Protein AF-A0A0N0V197-F1 (afdb_monomer_lite)

pLDDT: mean 77.73, std 18.03, range [36.5, 98.38]

Structure (mmCIF, N/CA/C/O backbone):
data_AF-A0A0N0V197-F1
#
_entry.id   AF-A0A0N0V197-F1
#
loop_
_atom_site.group_PDB
_atom_site.id
_atom_site.type_symbol
_atom_site.label_atom_id
_atom_site.label_alt_id
_atom_site.label_comp_id
_atom_site.label_asym_id
_atom_site.label_entity_id
_atom_site.label_seq_id
_atom_site.pdbx_PDB_ins_code
_atom_site.Cartn_x
_atom_site.Cartn_y
_atom_site.Cartn_z
_atom_site.occupancy
_atom_site.B_iso_or_equiv
_atom_site.auth_seq_id
_atom_site.auth_comp_id
_atom_site.auth_asym_id
_atom_site.auth_atom_id
_atom_site.pdbx_PDB_model_num
ATOM 1 N N . VAL A 1 1 ? -87.741 8.212 54.953 1.00 40.06 1 VAL A N 1
ATOM 2 C CA . VAL A 1 1 ? -86.872 8.859 55.965 1.00 40.06 1 VAL A CA 1
ATOM 3 C C . VAL A 1 1 ? -86.621 7.844 57.070 1.00 40.06 1 VAL A C 1
ATOM 5 O O . VAL A 1 1 ? -87.557 7.513 57.782 1.00 40.06 1 VAL A O 1
ATOM 8 N N . TYR A 1 2 ? -85.422 7.262 57.141 1.00 37.25 2 TYR A N 1
ATOM 9 C CA . TYR A 1 2 ? -85.042 6.362 58.237 1.00 37.25 2 TYR A CA 1
ATOM 10 C C . TYR A 1 2 ? -84.503 7.212 59.390 1.00 37.25 2 TYR A C 1
ATOM 12 O O . TYR A 1 2 ? -83.518 7.923 59.216 1.00 37.25 2 TYR A O 1
ATOM 20 N N . VAL A 1 3 ? -85.150 7.152 60.553 1.00 50.84 3 VAL A N 1
ATOM 21 C CA . VAL A 1 3 ? -84.631 7.752 61.788 1.00 50.84 3 VAL A CA 1
ATOM 22 C C . VAL A 1 3 ? -83.818 6.669 62.496 1.00 50.84 3 VAL A C 1
ATOM 24 O O . VAL A 1 3 ? -84.378 5.680 62.970 1.00 50.84 3 VAL A O 1
ATOM 27 N N . GLY A 1 4 ? -82.490 6.803 62.492 1.00 47.03 4 GLY A N 1
ATOM 28 C CA . GLY A 1 4 ? -81.593 5.878 63.184 1.00 47.03 4 GLY A CA 1
ATOM 29 C C . GLY A 1 4 ? -81.844 5.909 64.692 1.00 47.03 4 GLY A C 1
ATOM 30 O O . GLY A 1 4 ? -81.913 6.981 65.290 1.00 47.03 4 GLY A O 1
ATOM 31 N N . LYS A 1 5 ? -82.005 4.739 65.316 1.00 51.72 5 LYS A N 1
ATOM 32 C CA . LYS A 1 5 ? -82.110 4.637 66.778 1.00 51.72 5 LYS A CA 1
ATOM 33 C C . LYS A 1 5 ? -80.735 4.931 67.397 1.00 51.72 5 LYS A C 1
ATOM 35 O O . LYS A 1 5 ? -79.752 4.369 66.912 1.00 51.72 5 LYS A O 1
ATOM 40 N N . PRO A 1 6 ? -80.635 5.755 68.454 1.00 59.34 6 PRO A N 1
ATOM 41 C CA . PRO A 1 6 ? -79.363 5.977 69.124 1.00 59.34 6 PRO A CA 1
ATOM 42 C C . PRO A 1 6 ? -78.883 4.680 69.784 1.00 59.34 6 PRO A C 1
ATOM 44 O O . PRO A 1 6 ? -79.633 4.009 70.497 1.00 59.34 6 PRO A O 1
ATOM 47 N N . PHE A 1 7 ? -77.622 4.332 69.538 1.00 42.69 7 PHE A N 1
ATOM 48 C CA . PHE A 1 7 ? -76.933 3.251 70.233 1.00 42.69 7 PHE A CA 1
ATOM 49 C C . PHE A 1 7 ? -76.632 3.720 71.662 1.00 42.69 7 PHE A C 1
ATOM 51 O O . PHE A 1 7 ? -75.732 4.526 71.883 1.00 42.69 7 PHE A O 1
ATOM 58 N N . MET A 1 8 ? -77.405 3.249 72.642 1.00 53.53 8 MET A N 1
ATOM 59 C CA . MET A 1 8 ? -77.076 3.444 74.054 1.00 53.53 8 MET A CA 1
ATOM 60 C C . MET A 1 8 ? -76.109 2.350 74.502 1.00 53.53 8 MET A C 1
ATOM 62 O O . MET A 1 8 ? -76.500 1.198 74.688 1.00 53.53 8 MET A O 1
ATOM 66 N N . PHE A 1 9 ? -74.846 2.722 74.692 1.00 58.53 9 PHE A N 1
ATOM 67 C CA . PHE A 1 9 ? -73.855 1.872 75.340 1.00 58.53 9 PHE A CA 1
ATOM 68 C C . PHE A 1 9 ? -73.967 2.042 76.861 1.00 58.53 9 PHE A C 1
ATOM 70 O O . PHE A 1 9 ? -73.724 3.125 77.390 1.00 58.53 9 PHE A O 1
ATOM 77 N N . ARG A 1 10 ? -74.355 0.979 77.572 1.00 54.38 10 ARG A N 1
ATOM 78 C CA . ARG A 1 10 ? -74.246 0.898 79.036 1.00 54.38 10 ARG A CA 1
ATOM 79 C C . ARG A 1 10 ? -73.055 -0.007 79.355 1.00 54.38 10 ARG A C 1
ATOM 81 O O . ARG A 1 10 ? -73.182 -1.212 79.139 1.00 54.38 10 ARG A O 1
ATOM 88 N N . PRO A 1 11 ? -71.915 0.533 79.822 1.00 56.34 11 PRO A N 1
ATOM 89 C CA . PRO A 1 11 ? -70.778 -0.301 80.187 1.00 56.34 11 PRO A CA 1
ATOM 90 C C . PRO A 1 11 ? -71.199 -1.271 81.297 1.00 56.34 11 PRO A C 1
ATOM 92 O O . PRO A 1 11 ? -71.858 -0.880 82.263 1.00 56.34 11 PRO A O 1
ATOM 95 N N . MET A 1 12 ? -70.874 -2.555 81.134 1.00 50.88 12 MET A N 1
ATOM 96 C CA . MET A 1 12 ? -71.141 -3.557 82.164 1.00 50.88 12 MET A CA 1
ATOM 97 C C . MET A 1 12 ? -70.215 -3.278 83.349 1.00 50.88 12 MET A C 1
ATOM 99 O O . MET A 1 12 ? -69.004 -3.183 83.155 1.00 50.88 12 MET A O 1
ATOM 103 N N . ALA A 1 13 ? -70.774 -3.183 84.558 1.00 56.94 13 ALA A N 1
ATOM 104 C CA . ALA A 1 13 ? -70.060 -2.806 85.785 1.00 56.94 13 ALA A CA 1
ATOM 105 C C . ALA A 1 13 ? -68.866 -3.717 86.147 1.00 56.94 13 ALA A C 1
ATOM 107 O O . ALA A 1 13 ? -68.041 -3.334 86.966 1.00 56.94 13 ALA A O 1
ATOM 108 N N . ASN A 1 14 ? -68.754 -4.890 85.512 1.00 58.47 14 ASN A N 1
ATOM 109 C CA . ASN A 1 14 ? -67.688 -5.867 85.748 1.00 58.47 14 ASN A CA 1
ATOM 110 C C . ASN A 1 14 ? -66.649 -5.919 84.615 1.00 58.47 14 ASN A C 1
ATOM 112 O O . ASN A 1 14 ? -65.794 -6.802 84.608 1.00 58.47 14 ASN A O 1
ATOM 116 N N . SER A 1 15 ? -66.724 -5.007 83.643 1.00 55.19 15 SER A N 1
ATOM 117 C CA . SER A 1 15 ? -65.658 -4.854 82.650 1.00 55.19 15 SER A CA 1
ATOM 118 C C . SER A 1 15 ? -64.549 -4.082 83.349 1.00 55.19 15 SER A C 1
ATOM 120 O O . SER A 1 15 ? -64.723 -2.896 83.624 1.00 55.19 15 SER A O 1
ATOM 122 N N . GLY A 1 16 ? -63.476 -4.778 83.731 1.00 57.06 16 GLY A N 1
ATOM 123 C CA . GLY A 1 16 ? -62.335 -4.179 84.419 1.00 57.06 16 GLY A CA 1
ATOM 124 C C . GLY A 1 16 ? -61.899 -2.881 83.742 1.00 57.06 16 GLY A C 1
ATOM 125 O O . GLY A 1 16 ? -61.941 -2.757 82.517 1.00 57.06 16 GLY A O 1
ATOM 126 N N . THR A 1 17 ? -61.528 -1.896 84.553 1.00 58.88 17 THR A N 1
ATOM 127 C CA . THR A 1 17 ? -60.912 -0.666 84.066 1.00 58.88 17 THR A CA 1
ATOM 128 C C . THR A 1 17 ? -59.669 -1.047 83.269 1.00 58.88 17 THR A C 1
ATOM 130 O O . THR A 1 17 ? -58.772 -1.693 83.802 1.00 58.88 17 THR A O 1
ATOM 133 N N . VAL A 1 18 ? -59.637 -0.703 81.983 1.00 59.19 18 VAL A N 1
ATOM 134 C CA . VAL A 1 18 ? -58.407 -0.794 81.196 1.00 59.19 18 VAL A CA 1
ATOM 135 C C . VAL A 1 18 ? -57.534 0.365 81.657 1.00 59.19 18 VAL A C 1
ATOM 137 O O . VAL A 1 18 ? -57.959 1.519 81.554 1.00 59.19 18 VAL A O 1
ATOM 140 N N . ASP A 1 19 ? -56.367 0.058 82.223 1.00 61.06 19 ASP A N 1
ATOM 141 C CA . ASP A 1 19 ? -55.384 1.075 82.591 1.00 61.06 19 ASP A CA 1
ATOM 142 C C . ASP A 1 19 ? -55.056 1.949 81.372 1.00 61.06 19 ASP A C 1
ATOM 144 O O . ASP A 1 19 ? -55.042 1.476 80.231 1.00 61.06 19 ASP A O 1
ATOM 148 N N . SER A 1 20 ? -54.846 3.249 81.618 1.00 51.75 20 SER A N 1
ATOM 149 C CA . SER A 1 20 ? -54.481 4.224 80.583 1.00 51.75 20 SER A CA 1
ATOM 150 C C . SER A 1 20 ? -53.345 3.655 79.731 1.00 51.75 20 SER A C 1
ATOM 152 O O . SER A 1 20 ? -52.393 3.146 80.322 1.00 51.75 20 SER A O 1
ATOM 154 N N . PRO A 1 21 ? -53.391 3.745 78.385 1.00 54.06 21 PRO A N 1
ATOM 155 C CA . PRO A 1 21 ? -52.302 3.228 77.576 1.00 54.06 21 PRO A CA 1
ATOM 156 C C . PRO A 1 21 ? -51.019 3.939 78.008 1.00 54.06 21 PRO A C 1
ATOM 158 O O . PRO A 1 21 ? -50.910 5.160 77.864 1.00 54.06 21 PRO A O 1
ATOM 161 N N . GLU A 1 22 ? -50.077 3.194 78.586 1.00 55.91 22 GLU A N 1
ATOM 162 C CA . GLU A 1 22 ? -48.714 3.678 78.744 1.00 55.91 22 GLU A CA 1
ATOM 163 C C . GLU A 1 22 ? -48.234 4.070 77.349 1.00 55.91 22 GLU A C 1
ATOM 165 O O . GLU A 1 22 ? -48.349 3.299 76.392 1.00 55.91 22 GLU A O 1
ATOM 170 N N . LEU A 1 23 ? -47.767 5.312 77.225 1.00 51.00 23 LEU A N 1
ATOM 171 C CA . LEU A 1 23 ? -47.082 5.797 76.038 1.00 51.00 23 LEU A CA 1
ATOM 172 C C . LEU A 1 23 ? -45.978 4.791 75.712 1.00 51.00 23 LEU A C 1
ATOM 174 O O . LEU A 1 23 ? -44.965 4.736 76.405 1.00 51.00 23 LEU A O 1
ATOM 178 N N . LEU A 1 24 ? -46.206 3.987 74.673 1.00 47.31 24 LEU A N 1
ATOM 179 C CA . LEU A 1 24 ? -45.211 3.101 74.093 1.00 47.31 24 LEU A CA 1
ATOM 180 C C . LEU A 1 24 ? -44.057 3.985 73.618 1.00 47.31 24 LEU A C 1
ATOM 182 O O . LEU A 1 24 ? -44.090 4.535 72.517 1.00 47.31 24 LEU A O 1
ATOM 186 N N . THR A 1 25 ? -43.045 4.175 74.460 1.00 48.94 25 THR A N 1
ATOM 187 C CA . THR A 1 25 ? -41.784 4.745 74.012 1.00 48.94 25 THR A CA 1
ATOM 188 C C . THR A 1 25 ? -41.143 3.681 73.132 1.00 48.94 25 THR A C 1
ATOM 190 O O . THR A 1 25 ? -40.759 2.610 73.596 1.00 48.94 25 THR A O 1
ATOM 193 N N . MET A 1 26 ? -41.097 3.933 71.821 1.00 55.22 26 MET A N 1
ATOM 194 C CA . MET A 1 26 ? -40.320 3.098 70.909 1.00 55.22 26 MET A CA 1
ATOM 195 C C . MET A 1 26 ? -38.855 3.192 71.331 1.00 55.22 26 MET A C 1
ATOM 197 O O . MET A 1 26 ? -38.176 4.181 71.059 1.00 55.22 26 MET A O 1
ATOM 201 N N . SER A 1 27 ? -38.388 2.186 72.065 1.00 58.16 27 SER A N 1
ATOM 202 C CA . SER A 1 27 ? -37.019 2.124 72.544 1.00 58.16 27 SER A CA 1
ATOM 203 C C . SER A 1 27 ? -36.075 1.650 71.434 1.00 58.16 27 SER A C 1
ATOM 205 O O . SER A 1 27 ? -36.346 0.680 70.728 1.00 58.16 27 SER A O 1
ATOM 207 N N . SER A 1 28 ? -34.936 2.340 71.342 1.00 58.09 28 SER A N 1
ATOM 208 C CA . SER A 1 28 ? -33.595 1.833 70.993 1.00 58.09 28 SER A CA 1
ATOM 209 C C . SER A 1 28 ? -33.294 1.223 69.619 1.00 58.09 28 SER A C 1
ATOM 211 O O . SER A 1 28 ? -32.124 0.990 69.356 1.00 58.09 28 SER A O 1
ATOM 213 N N . ASN A 1 29 ? -34.255 1.017 68.719 1.00 56.88 29 ASN A N 1
ATOM 214 C CA . ASN A 1 29 ? -33.972 0.330 67.441 1.00 56.88 29 ASN A CA 1
ATOM 215 C C . ASN A 1 29 ? -33.841 1.267 66.223 1.00 56.88 29 ASN A C 1
ATOM 217 O O . ASN A 1 29 ? -33.702 0.798 65.095 1.00 56.88 29 ASN A O 1
ATOM 221 N N . CYS A 1 30 ? -33.919 2.586 66.423 1.00 65.81 30 CYS A N 1
ATOM 222 C CA . CYS A 1 30 ? -33.910 3.558 65.323 1.00 65.81 30 CYS A CA 1
ATOM 223 C C . CYS A 1 30 ? -32.490 3.930 64.858 1.00 65.81 30 CYS A C 1
ATOM 225 O O . CYS A 1 30 ? -32.277 4.074 63.659 1.00 65.81 30 CYS A O 1
ATOM 227 N N . SER A 1 31 ? -3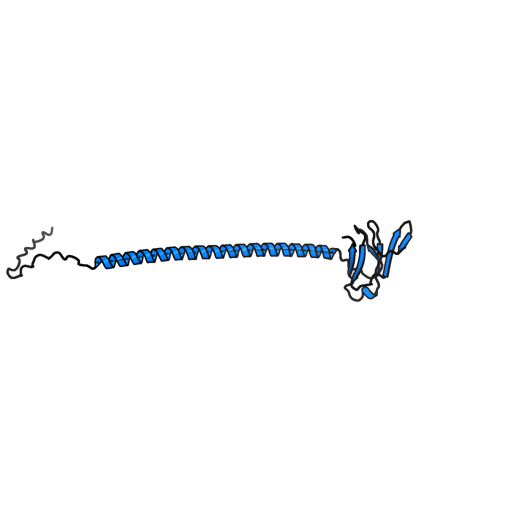1.501 3.996 65.762 1.00 76.00 31 SER A N 1
ATOM 228 C CA . SER A 1 31 ? -30.123 4.381 65.403 1.00 76.00 31 SER A CA 1
ATOM 229 C C . SER A 1 31 ? -29.455 3.370 64.475 1.00 76.00 31 SER A C 1
ATOM 231 O O . SER A 1 31 ? -28.827 3.752 63.495 1.00 76.00 31 SER A O 1
ATOM 233 N N . ASP A 1 32 ? -29.651 2.074 64.725 1.00 82.06 32 ASP A N 1
ATOM 234 C CA . ASP A 1 32 ? -29.093 1.016 63.878 1.00 82.06 32 ASP A CA 1
ATOM 235 C C . ASP A 1 32 ? -29.721 1.034 62.477 1.00 82.06 32 ASP A C 1
ATOM 237 O O . ASP A 1 32 ? -29.068 0.716 61.482 1.00 82.06 32 ASP A O 1
ATOM 241 N N . CYS A 1 33 ? -30.997 1.420 62.385 1.00 80.81 33 CYS A N 1
ATOM 242 C CA . CYS A 1 33 ? -31.695 1.590 61.115 1.00 80.81 33 CYS A CA 1
ATOM 243 C C . CYS A 1 33 ? -31.141 2.793 60.339 1.00 80.81 33 CYS A C 1
ATOM 245 O O . CYS A 1 33 ? -30.831 2.661 59.157 1.00 80.81 33 CYS A O 1
ATOM 247 N N . GLU A 1 34 ? -30.954 3.932 61.009 1.00 85.81 34 GLU A N 1
ATOM 248 C CA . GLU A 1 34 ? -30.356 5.144 60.434 1.00 85.81 34 GLU A CA 1
ATOM 249 C C . GLU A 1 34 ? -28.922 4.896 59.945 1.00 85.81 34 GLU A C 1
ATOM 251 O O . GLU A 1 34 ? -28.585 5.240 58.811 1.00 85.81 34 GLU A O 1
ATOM 256 N N . ASP A 1 35 ? -28.101 4.212 60.745 1.00 88.50 35 ASP A N 1
ATOM 257 C CA . ASP A 1 35 ? -26.732 3.848 60.375 1.00 88.50 35 ASP A CA 1
ATOM 258 C C . ASP A 1 35 ? -26.691 2.903 59.170 1.00 88.50 35 ASP A C 1
ATOM 260 O O . ASP A 1 35 ? -25.827 3.025 58.295 1.00 88.50 35 ASP A O 1
ATOM 264 N N . ASN A 1 36 ? -27.608 1.937 59.109 1.00 90.25 36 ASN A N 1
ATOM 265 C CA . ASN A 1 36 ? -27.694 1.019 57.978 1.00 90.25 36 ASN A CA 1
ATOM 266 C C . ASN A 1 36 ? -28.203 1.718 56.715 1.00 90.25 36 ASN A C 1
ATOM 268 O O . ASN A 1 36 ? -27.659 1.468 55.640 1.00 90.25 36 ASN A O 1
ATOM 272 N N . LEU A 1 37 ? -29.164 2.635 56.836 1.00 92.81 37 LEU A N 1
ATOM 273 C CA . LEU A 1 37 ? -29.630 3.452 55.719 1.00 92.81 37 LEU A CA 1
ATOM 274 C C . LEU A 1 37 ? -28.493 4.324 55.168 1.00 92.81 37 LEU A C 1
ATOM 276 O O . LEU A 1 37 ? -28.242 4.312 53.967 1.00 92.81 37 LEU A O 1
ATOM 280 N N . ALA A 1 38 ? -27.715 4.968 56.041 1.00 94.44 38 ALA A N 1
ATOM 281 C CA . ALA A 1 38 ? -26.556 5.764 55.637 1.00 94.44 38 ALA A CA 1
ATOM 282 C C . ALA A 1 38 ? -25.460 4.926 54.948 1.00 94.44 38 ALA A C 1
ATOM 284 O O . ALA A 1 38 ? -24.775 5.405 54.040 1.00 94.44 38 ALA A O 1
ATOM 285 N N . LYS A 1 39 ? -25.264 3.665 55.359 1.00 94.81 39 LYS A N 1
ATOM 286 C CA . LYS A 1 39 ? -24.362 2.730 54.658 1.00 94.81 39 LYS A CA 1
ATOM 287 C C . LYS A 1 39 ? -24.910 2.342 53.286 1.00 94.81 39 LYS A C 1
ATOM 289 O O . LYS A 1 39 ? -24.123 2.233 52.342 1.00 94.81 39 LYS A O 1
ATOM 294 N N . CYS A 1 40 ? -26.221 2.133 53.171 1.00 94.94 40 CYS A N 1
ATOM 295 C CA . CYS A 1 40 ? -26.878 1.869 51.894 1.00 94.94 40 CYS A CA 1
ATOM 296 C C . CYS A 1 40 ? -26.725 3.051 50.932 1.00 94.94 40 CYS A C 1
ATOM 298 O O . CYS A 1 40 ? -26.308 2.821 49.801 1.00 94.94 40 CYS A O 1
ATOM 300 N N . ASP A 1 41 ? -26.943 4.285 51.389 1.00 97.50 41 ASP A N 1
ATOM 301 C CA . ASP A 1 41 ? -26.758 5.493 50.572 1.00 97.50 41 ASP A CA 1
ATOM 302 C C . ASP A 1 41 ? -25.323 5.599 50.044 1.00 97.50 41 ASP A C 1
ATOM 304 O O . ASP A 1 41 ? -25.102 5.697 48.840 1.00 97.50 41 ASP A O 1
ATOM 308 N N . LYS A 1 42 ? -24.319 5.440 50.917 1.00 97.19 42 LYS A N 1
ATOM 309 C CA . LYS A 1 42 ? -22.904 5.441 50.496 1.00 97.19 42 LYS A CA 1
ATOM 310 C C . LYS A 1 42 ? -22.576 4.327 49.501 1.00 97.19 42 LYS A C 1
ATOM 312 O O . LYS A 1 42 ? -21.761 4.515 48.598 1.00 97.19 42 LYS A O 1
ATOM 317 N N . SER A 1 43 ? -23.173 3.149 49.681 1.00 97.81 43 SER A N 1
ATOM 318 C CA . SER A 1 43 ? -22.974 2.014 48.771 1.00 97.81 43 SER A CA 1
ATOM 319 C C . SER A 1 43 ? -23.606 2.280 47.405 1.00 97.81 43 SER A C 1
ATOM 321 O O . SER A 1 43 ? -23.038 1.902 46.379 1.00 97.81 43 SER A O 1
ATOM 323 N N . LEU A 1 44 ? -24.756 2.956 47.389 1.00 97.25 44 LEU A N 1
ATOM 324 C CA . LEU A 1 44 ? -25.440 3.375 46.174 1.00 97.25 44 LEU A CA 1
ATOM 325 C C . LEU A 1 44 ? -24.629 4.439 45.421 1.00 97.25 44 LEU A C 1
ATOM 327 O O . LEU A 1 44 ? -24.396 4.278 44.225 1.00 97.25 44 LEU A O 1
ATOM 331 N N . ASP A 1 45 ? -24.104 5.448 46.121 1.00 97.62 45 ASP A N 1
ATOM 332 C CA . ASP A 1 45 ? -23.209 6.458 45.538 1.00 97.62 45 ASP A CA 1
ATOM 333 C C . ASP A 1 45 ? -21.961 5.819 44.917 1.00 97.62 45 ASP A C 1
ATOM 335 O O . ASP A 1 45 ? -21.549 6.156 43.805 1.00 97.62 45 ASP A O 1
ATOM 339 N N . SER A 1 46 ? -21.360 4.844 45.606 1.00 97.81 46 SER A N 1
ATOM 340 C CA . SER A 1 46 ? -20.217 4.108 45.063 1.00 97.81 46 SER A CA 1
ATOM 341 C C . SER A 1 46 ? -20.579 3.320 43.801 1.00 97.81 46 SER A C 1
ATOM 343 O O . SER A 1 46 ? -19.742 3.211 42.905 1.00 97.81 46 SER A O 1
ATOM 345 N N . CYS A 1 47 ? -21.798 2.780 43.706 1.00 95.12 47 CYS A N 1
ATOM 346 C CA . CYS A 1 47 ? -22.258 2.103 42.494 1.00 95.12 47 CYS A CA 1
ATOM 347 C C . CYS A 1 47 ? -22.421 3.075 41.324 1.00 95.12 47 CYS A C 1
ATOM 349 O O . CYS A 1 47 ? -21.980 2.745 40.225 1.00 95.12 47 CYS A O 1
ATOM 351 N N . TYR A 1 48 ? -22.989 4.264 41.548 1.00 97.50 48 TYR A N 1
ATOM 352 C CA . TYR A 1 48 ? -23.109 5.279 40.496 1.00 97.50 48 TYR A CA 1
ATOM 353 C C . TYR A 1 48 ? -21.741 5.725 39.974 1.00 97.50 48 TYR A C 1
ATOM 355 O O . TYR A 1 48 ? -21.518 5.719 38.768 1.00 97.50 48 TYR A O 1
ATOM 363 N N . ASN A 1 49 ? -20.780 5.980 40.864 1.00 97.25 49 ASN A N 1
ATOM 364 C CA . ASN A 1 49 ? -19.424 6.348 40.448 1.00 97.25 49 ASN A CA 1
ATOM 365 C C . ASN A 1 49 ? -18.732 5.240 39.631 1.00 97.25 49 ASN A C 1
ATOM 367 O O . ASN A 1 49 ? -18.060 5.520 38.640 1.00 97.25 49 ASN A O 1
ATOM 371 N N . ASN A 1 50 ? -18.898 3.974 40.027 1.00 98.12 50 ASN A N 1
ATOM 372 C CA . ASN A 1 50 ? -18.343 2.844 39.277 1.00 98.12 50 ASN A CA 1
ATOM 373 C C . ASN A 1 50 ? -19.006 2.690 37.900 1.00 98.12 50 ASN A C 1
ATOM 375 O O . ASN A 1 50 ? -18.332 2.340 36.929 1.00 98.12 50 ASN A O 1
ATOM 379 N N . TRP A 1 51 ? -20.315 2.941 37.815 1.00 96.62 51 TRP A N 1
ATOM 380 C CA . TRP A 1 51 ? -21.049 2.941 36.554 1.00 96.62 51 TRP A CA 1
ATOM 381 C C . TRP A 1 51 ? -20.518 4.011 35.596 1.00 96.62 51 TRP A C 1
ATOM 383 O O . TRP A 1 51 ? -20.213 3.690 34.447 1.00 96.62 51 TRP A O 1
ATOM 393 N N . ASP A 1 52 ? -20.325 5.239 36.080 1.00 98.12 52 ASP A N 1
ATOM 394 C CA . ASP A 1 52 ? -19.798 6.345 35.275 1.00 98.12 52 ASP A CA 1
ATOM 395 C C . ASP A 1 52 ? -18.394 6.031 34.738 1.00 98.12 52 ASP A C 1
ATOM 397 O O . ASP A 1 52 ? -18.147 6.160 33.540 1.00 98.12 52 ASP A O 1
ATOM 401 N N . GLN A 1 53 ? -17.506 5.486 35.579 1.00 97.81 53 GLN A N 1
ATOM 402 C CA . GLN A 1 53 ? -16.175 5.043 35.141 1.00 97.81 53 GLN A CA 1
ATOM 403 C C . GLN A 1 53 ? -16.236 3.948 34.068 1.00 97.81 53 GLN A C 1
ATOM 405 O O . GLN A 1 53 ? -15.456 3.963 33.114 1.00 97.81 53 GLN A O 1
ATOM 410 N N . CYS A 1 54 ? -17.152 2.982 34.200 1.00 95.50 54 CYS A N 1
ATOM 411 C CA . CYS A 1 54 ? -17.333 1.946 33.182 1.00 95.50 54 CYS A CA 1
ATOM 412 C C . CYS A 1 54 ? -17.821 2.539 31.856 1.00 95.50 54 CYS A C 1
ATOM 414 O O . CYS A 1 54 ? -17.349 2.131 30.793 1.00 95.50 54 CYS A O 1
ATOM 416 N N . ASN A 1 55 ? -18.737 3.506 31.914 1.00 98.31 55 ASN A N 1
ATOM 417 C CA . ASN A 1 55 ? -19.260 4.186 30.737 1.00 98.31 55 ASN A CA 1
ATOM 418 C C . ASN A 1 55 ? -18.172 5.011 30.027 1.00 98.31 55 ASN A C 1
ATOM 420 O O . ASN A 1 55 ? -18.049 4.942 28.804 1.00 98.31 55 ASN A O 1
ATOM 424 N N . ASP A 1 56 ? -17.331 5.718 30.781 1.00 98.25 56 ASP A N 1
ATOM 425 C CA . ASP A 1 56 ? -16.199 6.471 30.232 1.00 98.25 56 ASP A CA 1
ATOM 426 C C . ASP A 1 56 ? -15.168 5.556 29.563 1.00 98.25 56 ASP A C 1
ATOM 428 O O . ASP A 1 56 ? -14.728 5.829 28.444 1.00 98.25 56 ASP A O 1
ATOM 432 N N . ASN A 1 57 ? -14.842 4.422 30.190 1.00 98.38 57 ASN A N 1
ATOM 433 C CA . ASN A 1 57 ? -13.945 3.425 29.601 1.00 98.38 57 ASN A CA 1
ATOM 434 C C . ASN A 1 57 ? -14.509 2.837 28.299 1.00 98.38 57 ASN A C 1
ATOM 436 O O . ASN A 1 57 ? -13.771 2.654 27.329 1.00 98.38 57 ASN A O 1
ATOM 440 N N . LEU A 1 58 ? -15.817 2.560 28.256 1.00 98.19 58 LEU A N 1
ATOM 441 C CA . LEU A 1 58 ? -16.483 2.072 27.049 1.00 98.19 58 LEU A CA 1
ATOM 442 C C . LEU A 1 58 ? -16.414 3.107 25.916 1.00 98.19 58 LEU A C 1
ATOM 444 O O . LEU A 1 58 ? -16.095 2.754 24.780 1.00 98.19 58 LEU A O 1
ATOM 448 N N . ASN A 1 59 ? -16.649 4.383 26.232 1.00 98.19 59 ASN A N 1
ATOM 449 C CA . ASN A 1 59 ? -16.528 5.478 25.270 1.00 98.19 59 ASN A CA 1
ATOM 450 C C . ASN A 1 59 ? -15.089 5.633 24.756 1.00 98.19 59 ASN A C 1
ATOM 452 O O . ASN A 1 59 ? -14.889 5.824 23.555 1.00 98.19 59 ASN A O 1
ATOM 456 N N . GLY A 1 60 ? -14.090 5.502 25.635 1.00 98.19 60 GLY A N 1
ATOM 457 C CA . GLY A 1 60 ? -12.675 5.511 25.257 1.00 98.19 60 GLY A CA 1
ATOM 458 C C . GLY A 1 60 ? -12.328 4.386 24.279 1.00 98.19 60 GLY A C 1
ATOM 459 O O . GLY A 1 60 ? -11.719 4.635 23.239 1.00 98.19 60 GLY A O 1
ATOM 460 N N . CYS A 1 61 ? -12.801 3.166 24.545 1.00 97.12 61 CYS A N 1
ATOM 461 C CA . CYS A 1 61 ? -12.589 2.022 23.658 1.00 97.12 61 CYS A CA 1
ATOM 462 C C . CYS A 1 61 ? -13.216 2.232 22.266 1.00 97.12 61 CYS A C 1
ATOM 464 O O . CYS A 1 61 ? -12.592 1.923 21.246 1.00 97.12 61 CYS A O 1
ATOM 466 N N . GLU A 1 62 ? -14.421 2.809 22.191 1.00 98.38 62 GLU A N 1
ATOM 467 C CA . GLU A 1 62 ? -15.051 3.105 20.899 1.00 98.38 62 GLU A CA 1
ATOM 468 C C . GLU A 1 62 ? -14.276 4.188 20.128 1.00 98.38 62 GLU A C 1
ATOM 470 O O . GLU A 1 62 ? -14.094 4.056 18.918 1.00 98.38 62 GLU A O 1
ATOM 475 N N . GLN A 1 63 ? -13.741 5.212 20.803 1.00 98.19 63 GLN A N 1
ATOM 476 C CA . GLN A 1 63 ? -12.880 6.218 20.163 1.00 98.19 63 GLN A CA 1
ATOM 477 C C . GLN A 1 63 ? -11.584 5.610 19.610 1.00 98.19 63 GLN A C 1
ATOM 479 O O . GLN A 1 63 ? -11.208 5.889 18.469 1.00 98.19 63 GLN A O 1
ATOM 484 N N . GLU A 1 64 ? -10.913 4.750 20.377 1.00 98.19 64 GLU A N 1
ATOM 485 C CA . GLU A 1 64 ? -9.696 4.061 19.929 1.00 98.19 64 GLU A CA 1
ATOM 486 C C . GLU A 1 64 ? -9.953 3.186 18.698 1.00 98.19 64 GLU A C 1
ATOM 488 O O . GLU A 1 64 ? -9.181 3.210 17.733 1.00 98.19 64 GLU A O 1
ATOM 493 N N . LYS A 1 65 ? -11.078 2.466 18.683 1.00 98.00 65 LYS A N 1
ATOM 494 C CA . LYS A 1 65 ? -11.520 1.683 17.525 1.00 98.00 65 LYS A CA 1
ATOM 495 C C . LYS A 1 65 ? -11.726 2.559 16.285 1.00 98.00 65 LYS A C 1
ATOM 497 O O . LYS A 1 65 ? -11.263 2.183 15.206 1.00 98.00 65 LYS A O 1
ATOM 502 N N . GLN A 1 66 ? -12.367 3.723 16.417 1.00 97.81 66 GLN A N 1
ATOM 503 C CA . GLN A 1 66 ? -12.539 4.657 15.294 1.00 97.81 66 GLN A CA 1
ATOM 504 C C . GLN A 1 66 ? -11.194 5.186 14.779 1.00 97.81 66 GLN A C 1
ATOM 506 O O . GLN A 1 66 ? -10.962 5.220 13.570 1.00 97.81 66 GLN A O 1
ATOM 511 N N . ASN A 1 67 ? -10.265 5.520 15.677 1.00 97.38 67 ASN A N 1
ATOM 512 C CA . ASN A 1 67 ? -8.918 5.949 15.293 1.00 97.38 67 ASN A CA 1
ATOM 513 C C . ASN A 1 67 ? -8.167 4.853 14.520 1.00 97.38 67 ASN A C 1
ATOM 515 O O . ASN A 1 67 ? -7.521 5.136 13.511 1.00 97.38 67 ASN A O 1
ATOM 519 N N . CYS A 1 68 ? -8.292 3.591 14.944 1.00 97.00 68 CYS A N 1
ATOM 520 C CA . CYS A 1 68 ? -7.709 2.452 14.236 1.00 97.00 68 CYS A CA 1
ATOM 521 C C . CYS A 1 68 ? -8.279 2.301 12.815 1.00 97.00 68 CYS A C 1
ATOM 523 O O . CYS A 1 68 ? -7.520 2.121 11.861 1.00 97.00 68 CYS A O 1
ATOM 525 N N . MET A 1 69 ? -9.600 2.434 12.656 1.00 97.94 69 MET A N 1
ATOM 526 C CA . MET A 1 69 ? -10.252 2.379 11.343 1.00 97.94 69 MET A CA 1
ATOM 527 C C . MET A 1 69 ? -9.768 3.486 10.399 1.00 97.94 69 MET A C 1
ATOM 529 O O . MET A 1 69 ? -9.507 3.212 9.227 1.00 97.94 69 MET A O 1
ATOM 533 N N . ASN A 1 70 ? -9.609 4.712 10.905 1.00 97.44 70 ASN A N 1
ATOM 534 C CA . ASN A 1 70 ? -9.094 5.832 10.115 1.00 97.44 70 ASN A CA 1
ATOM 535 C C . ASN A 1 70 ? -7.655 5.565 9.650 1.00 97.44 70 ASN A C 1
ATOM 537 O O . ASN A 1 70 ? -7.379 5.615 8.453 1.00 97.44 70 ASN A O 1
ATOM 541 N N . ASN A 1 71 ? -6.773 5.148 10.566 1.00 97.50 71 ASN A N 1
ATOM 542 C CA . ASN A 1 71 ? -5.387 4.803 10.234 1.00 97.50 71 ASN A CA 1
ATOM 543 C C . ASN A 1 71 ? -5.297 3.679 9.187 1.00 97.50 71 ASN A C 1
ATOM 545 O O . ASN A 1 71 ? -4.449 3.714 8.293 1.00 97.50 71 ASN A O 1
ATOM 549 N N . PHE A 1 72 ? -6.172 2.673 9.277 1.00 97.31 72 PHE A N 1
ATOM 550 C CA . PHE A 1 72 ? -6.231 1.599 8.288 1.00 97.31 72 PHE A CA 1
ATOM 551 C C . PHE A 1 72 ? -6.635 2.117 6.900 1.00 97.31 72 PHE A C 1
ATOM 553 O O . PHE A 1 72 ? -6.048 1.715 5.894 1.00 97.31 72 PHE A O 1
ATOM 560 N N . SER A 1 73 ? -7.603 3.036 6.840 1.00 97.69 73 SER A N 1
ATOM 561 C CA . SER A 1 73 ? -8.016 3.684 5.592 1.00 97.69 73 SER A CA 1
ATOM 562 C C . SER A 1 73 ? -6.875 4.489 4.958 1.00 97.69 73 SER A C 1
ATOM 564 O O . SER A 1 73 ? -6.630 4.360 3.757 1.00 97.69 73 SER A O 1
ATOM 566 N N . ASP A 1 74 ? -6.135 5.258 5.757 1.00 96.81 74 ASP A N 1
ATOM 567 C CA . ASP A 1 74 ? -4.996 6.057 5.281 1.00 96.81 74 ASP A CA 1
ATOM 568 C C . ASP A 1 74 ? -3.859 5.176 4.745 1.00 96.81 74 ASP A C 1
ATOM 570 O O . ASP A 1 74 ? -3.262 5.459 3.699 1.00 96.81 74 ASP A O 1
ATOM 574 N N . CYS A 1 75 ? -3.590 4.059 5.428 1.00 96.81 75 CYS A N 1
ATOM 575 C CA . CYS A 1 75 ? -2.621 3.064 4.977 1.00 96.81 75 CYS A CA 1
ATOM 576 C C . CYS A 1 75 ? -3.037 2.451 3.634 1.00 96.81 75 CYS A C 1
ATOM 578 O O . CYS A 1 75 ? -2.232 2.380 2.705 1.00 96.81 75 CYS A O 1
ATOM 580 N N . LYS A 1 76 ? -4.317 2.084 3.489 1.00 97.81 76 LYS A N 1
ATOM 581 C CA . LYS A 1 76 ? -4.861 1.553 2.233 1.00 97.81 76 LYS A CA 1
ATOM 582 C C . LYS A 1 76 ? -4.719 2.551 1.083 1.00 97.81 76 LYS A C 1
ATOM 584 O O . LYS A 1 76 ? -4.317 2.162 -0.009 1.00 97.81 76 LYS A O 1
ATOM 589 N N . PHE A 1 77 ? -5.016 3.826 1.325 1.00 95.75 77 PHE A N 1
ATOM 590 C CA . PHE A 1 77 ? -4.843 4.875 0.319 1.00 95.75 77 PHE A CA 1
ATOM 591 C C . PHE A 1 77 ? -3.376 5.027 -0.104 1.00 95.75 77 PHE A C 1
ATOM 593 O O . PHE A 1 77 ? -3.071 5.104 -1.294 1.00 95.75 77 PHE A O 1
ATOM 600 N N . SER A 1 78 ? -2.463 5.017 0.869 1.00 97.06 78 SER A N 1
ATOM 601 C CA . SER A 1 78 ? -1.022 5.102 0.615 1.00 97.06 78 SER A CA 1
ATOM 602 C C . SER A 1 78 ? -0.515 3.914 -0.205 1.00 97.06 78 SER A C 1
ATOM 604 O O . SER A 1 78 ? 0.254 4.108 -1.142 1.00 97.06 78 SER A O 1
ATOM 606 N N . LEU A 1 79 ? -0.995 2.701 0.092 1.00 96.50 79 LEU A N 1
ATOM 607 C CA . LEU A 1 79 ? -0.660 1.498 -0.669 1.00 96.50 79 LEU A CA 1
ATOM 608 C C . LEU A 1 79 ? -1.094 1.618 -2.135 1.00 96.50 79 LEU A C 1
ATOM 610 O O . LEU A 1 79 ? -0.271 1.417 -3.021 1.00 96.50 79 LEU A O 1
ATOM 614 N N . SER A 1 80 ? -2.339 2.031 -2.396 1.00 96.06 80 SER A N 1
ATOM 615 C CA . SER A 1 80 ? -2.826 2.223 -3.769 1.00 96.06 80 SER A CA 1
ATOM 616 C C . SER A 1 80 ? -2.045 3.290 -4.534 1.00 96.06 80 SER A C 1
ATOM 618 O O . SER A 1 80 ? -1.828 3.163 -5.736 1.00 96.06 80 SER A O 1
ATOM 620 N N . LYS A 1 81 ? -1.577 4.338 -3.848 1.00 94.44 81 LYS A N 1
ATOM 621 C CA . LYS A 1 81 ? -0.687 5.325 -4.464 1.00 94.44 81 LYS A CA 1
ATOM 622 C C . LYS A 1 81 ? 0.648 4.694 -4.877 1.00 94.44 81 LYS A C 1
ATOM 624 O O . LYS A 1 81 ? 1.093 4.921 -5.997 1.00 94.44 81 LYS A O 1
ATOM 629 N N . CYS A 1 82 ? 1.261 3.895 -4.005 1.00 91.12 82 CYS A N 1
ATOM 630 C CA . CYS A 1 82 ? 2.502 3.190 -4.326 1.00 91.12 82 CYS A CA 1
ATOM 631 C C . CYS A 1 82 ? 2.324 2.183 -5.472 1.00 91.12 82 CYS A C 1
ATOM 633 O O . CYS A 1 82 ? 3.214 2.061 -6.306 1.00 91.12 82 CYS A O 1
ATOM 635 N N . GLU A 1 83 ? 1.184 1.491 -5.544 1.00 93.06 83 GLU A N 1
ATOM 636 C CA . GLU A 1 83 ? 0.859 0.587 -6.657 1.00 93.06 83 GLU A CA 1
ATOM 637 C C . GLU A 1 83 ? 0.829 1.338 -7.997 1.00 93.06 83 GLU A C 1
ATOM 639 O O . GLU A 1 83 ? 1.463 0.905 -8.956 1.00 93.06 83 GLU A O 1
ATOM 644 N N . LEU A 1 84 ? 0.188 2.512 -8.047 1.00 87.25 84 LEU A N 1
ATOM 645 C CA . LEU A 1 84 ? 0.164 3.356 -9.249 1.00 87.25 84 LEU A CA 1
ATOM 646 C C . LEU A 1 84 ? 1.557 3.876 -9.635 1.00 87.25 84 LEU A C 1
ATOM 648 O O . LEU A 1 84 ? 1.901 3.923 -10.815 1.00 87.25 84 LEU A O 1
ATOM 652 N N . GLU A 1 85 ? 2.372 4.269 -8.655 1.00 86.12 85 GLU A N 1
ATOM 653 C CA . GLU A 1 85 ? 3.755 4.697 -8.899 1.00 86.12 85 GLU A CA 1
ATOM 654 C C . GLU A 1 85 ? 4.621 3.537 -9.424 1.00 86.12 85 GLU A C 1
ATOM 656 O O . GLU A 1 85 ? 5.456 3.737 -10.309 1.00 86.12 85 GLU A O 1
ATOM 661 N N . LEU A 1 86 ? 4.390 2.314 -8.940 1.00 81.25 86 LEU A N 1
ATOM 662 C CA . LEU A 1 86 ? 5.062 1.112 -9.430 1.00 81.25 86 LEU A CA 1
ATOM 663 C C . LEU A 1 86 ? 4.638 0.763 -10.863 1.00 81.25 86 LEU A C 1
ATOM 665 O O . LEU A 1 86 ? 5.493 0.435 -11.684 1.00 81.25 86 LEU A O 1
ATOM 669 N N . GLU A 1 87 ? 3.350 0.863 -11.194 1.00 73.31 87 GLU A N 1
ATOM 670 C CA . GLU A 1 87 ? 2.860 0.696 -12.569 1.00 73.31 87 GLU A CA 1
ATOM 671 C C . GLU A 1 87 ? 3.477 1.729 -13.517 1.00 73.31 87 GLU A C 1
ATOM 673 O O . GLU A 1 87 ? 3.934 1.380 -14.608 1.00 73.31 87 GLU A O 1
ATOM 678 N N . ALA A 1 88 ? 3.570 2.987 -13.081 1.00 67.69 88 ALA A N 1
ATOM 679 C CA . ALA A 1 88 ? 4.253 4.028 -13.838 1.00 67.69 88 ALA A CA 1
ATOM 680 C C . ALA A 1 88 ? 5.739 3.692 -14.052 1.00 67.69 88 ALA A C 1
ATOM 682 O O . ALA A 1 88 ? 6.243 3.850 -15.162 1.00 67.69 88 ALA A O 1
ATOM 683 N N . CYS A 1 89 ? 6.428 3.161 -13.039 1.00 65.56 89 CYS A N 1
ATOM 684 C CA . CYS A 1 89 ? 7.814 2.704 -13.167 1.00 65.56 89 CYS A CA 1
ATOM 685 C C . CYS A 1 89 ? 7.952 1.538 -14.166 1.00 65.56 89 CYS A C 1
ATOM 687 O O . CYS A 1 89 ? 8.830 1.546 -15.029 1.00 65.56 89 CYS A O 1
ATOM 689 N N . ASN A 1 90 ? 7.034 0.571 -14.120 1.00 61.88 90 ASN A N 1
ATOM 690 C CA . ASN A 1 90 ? 7.009 -0.550 -15.061 1.00 61.88 90 ASN A CA 1
ATOM 691 C C . ASN A 1 90 ? 6.687 -0.118 -16.499 1.00 61.88 90 ASN A C 1
ATOM 693 O O . ASN A 1 90 ? 7.108 -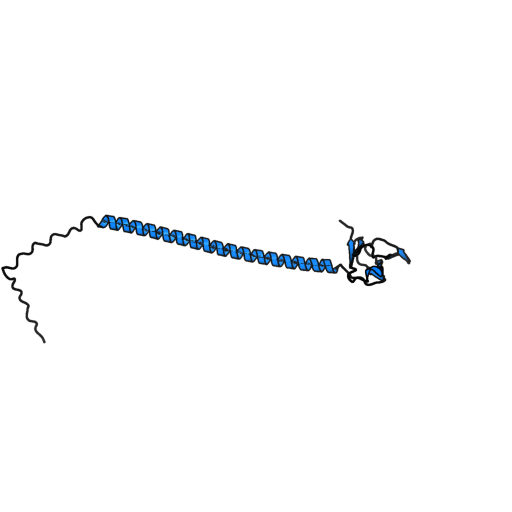0.788 -17.435 1.00 61.88 90 ASN A O 1
ATOM 697 N N . SER A 1 91 ? 6.003 1.010 -16.707 1.00 54.78 91 SER A N 1
ATOM 698 C CA . SER A 1 91 ? 5.729 1.530 -18.055 1.00 54.78 91 SER A CA 1
ATOM 699 C C . SER A 1 91 ? 6.982 2.005 -18.814 1.00 54.78 91 SER A C 1
ATOM 701 O O . SER A 1 91 ? 6.931 2.164 -20.034 1.00 54.78 91 SER A O 1
ATOM 703 N N . TYR A 1 92 ? 8.123 2.179 -18.130 1.00 56.19 92 TYR A N 1
ATOM 704 C CA . TYR A 1 92 ? 9.425 2.413 -18.770 1.00 56.19 92 TYR A CA 1
ATOM 705 C C . TYR A 1 92 ? 10.101 1.120 -19.256 1.00 56.19 92 TYR A C 1
ATOM 707 O O . TYR A 1 92 ? 11.108 1.189 -19.964 1.00 56.19 92 TYR A O 1
ATOM 715 N N . ALA A 1 93 ? 9.566 -0.053 -18.905 1.00 54.81 93 ALA A N 1
ATOM 716 C CA . ALA A 1 93 ? 10.001 -1.326 -19.458 1.00 54.81 93 ALA A CA 1
ATOM 717 C C . ALA A 1 93 ? 9.281 -1.568 -20.788 1.00 54.81 93 ALA A C 1
ATOM 719 O O . ALA A 1 93 ? 8.060 -1.707 -20.841 1.00 54.81 93 ALA A O 1
ATOM 720 N N . ILE A 1 94 ? 10.042 -1.639 -21.876 1.00 60.53 94 ILE A N 1
ATOM 721 C CA . ILE A 1 94 ? 9.528 -2.050 -23.181 1.00 60.53 94 ILE A CA 1
ATOM 722 C C . ILE A 1 94 ? 9.992 -3.479 -23.469 1.00 60.53 94 ILE A C 1
ATOM 724 O O . ILE A 1 94 ? 11.182 -3.790 -23.386 1.00 60.53 94 ILE A O 1
ATOM 728 N N . THR A 1 95 ? 9.050 -4.364 -23.794 1.00 61.03 95 THR A N 1
ATOM 729 C CA . THR A 1 95 ? 9.370 -5.686 -24.342 1.00 61.03 95 THR A CA 1
ATOM 730 C C . THR A 1 95 ? 9.776 -5.499 -25.795 1.00 61.03 95 THR A C 1
ATOM 732 O O . THR A 1 95 ? 8.973 -5.048 -26.614 1.00 61.03 95 THR A O 1
ATOM 735 N N . LEU A 1 96 ? 11.031 -5.806 -26.110 1.00 64.19 96 LEU A N 1
ATOM 736 C CA . LEU A 1 96 ? 11.544 -5.723 -27.473 1.00 64.19 96 LEU A CA 1
ATOM 737 C C . LEU A 1 96 ? 11.495 -7.118 -28.093 1.00 64.19 96 LEU A C 1
ATOM 739 O O . LEU A 1 96 ? 11.951 -8.091 -27.495 1.00 64.19 96 LEU A O 1
ATOM 743 N N . THR A 1 97 ? 10.910 -7.214 -29.284 1.00 66.25 97 THR A N 1
ATOM 744 C CA . THR A 1 97 ? 10.951 -8.438 -30.094 1.00 66.25 97 THR A CA 1
ATOM 745 C C . THR A 1 97 ? 12.331 -8.591 -30.739 1.00 66.25 97 THR A C 1
ATOM 747 O O . THR A 1 97 ? 13.225 -7.788 -30.489 1.00 66.25 97 THR A O 1
ATOM 750 N N . ASP A 1 98 ? 12.556 -9.614 -31.560 1.00 68.81 98 ASP A N 1
ATOM 751 C CA . ASP A 1 98 ? 13.833 -9.728 -32.269 1.00 68.81 98 ASP A CA 1
ATOM 752 C C . ASP A 1 98 ? 13.996 -8.606 -33.314 1.00 68.81 98 ASP A C 1
ATOM 754 O O . ASP A 1 98 ? 13.018 -8.103 -33.877 1.00 68.81 98 ASP A O 1
ATOM 758 N N . GLY A 1 99 ? 15.244 -8.201 -33.564 1.00 79.50 99 GLY A N 1
ATOM 759 C CA . GLY A 1 99 ? 15.600 -7.231 -34.595 1.00 79.50 99 GLY A CA 1
ATOM 760 C C . GLY A 1 99 ? 16.010 -5.846 -34.084 1.00 79.50 99 GLY A C 1
ATOM 761 O O . GLY A 1 99 ? 16.571 -5.678 -32.997 1.00 79.50 99 GLY A O 1
ATOM 762 N N . TRP A 1 100 ? 15.809 -4.842 -34.941 1.00 86.00 100 TRP A N 1
ATOM 763 C CA . TRP A 1 100 ? 16.256 -3.464 -34.730 1.00 86.00 100 TRP A CA 1
ATOM 764 C C . TRP A 1 100 ? 15.167 -2.602 -34.102 1.00 86.00 100 TRP A C 1
ATOM 766 O O . TRP A 1 100 ? 14.078 -2.467 -34.655 1.00 86.00 100 TRP A O 1
ATOM 776 N N . HIS A 1 101 ? 15.510 -1.941 -33.001 1.00 85.75 101 HIS A N 1
ATOM 777 C CA . HIS A 1 101 ? 14.607 -1.074 -32.254 1.00 85.75 101 HIS A CA 1
ATOM 778 C C . HIS A 1 101 ? 15.218 0.315 -32.125 1.00 85.75 101 HIS A C 1
ATOM 780 O O . HIS A 1 101 ? 16.412 0.444 -31.858 1.00 85.75 101 HIS A O 1
ATOM 786 N N . LEU A 1 102 ? 14.409 1.356 -32.322 1.00 87.62 102 LEU A N 1
ATOM 787 C CA . LEU A 1 102 ? 14.836 2.735 -32.121 1.00 87.62 102 LEU A CA 1
ATOM 788 C C . LEU A 1 102 ? 14.478 3.167 -30.703 1.00 87.62 102 LEU A C 1
ATOM 790 O O . LEU A 1 102 ? 13.301 3.232 -30.355 1.00 87.62 102 LEU A O 1
ATOM 794 N N . ILE A 1 103 ? 15.490 3.513 -29.915 1.00 82.50 103 ILE A N 1
ATOM 795 C CA . ILE A 1 103 ? 15.318 4.107 -28.591 1.00 82.50 103 ILE A CA 1
ATOM 796 C C . ILE A 1 103 ? 15.773 5.559 -28.656 1.00 82.50 103 ILE A C 1
ATOM 798 O O . ILE A 1 103 ? 16.852 5.873 -29.150 1.00 82.50 103 ILE A O 1
ATOM 802 N N . SER A 1 104 ? 14.932 6.469 -28.181 1.00 79.81 104 SER A N 1
ATOM 803 C CA . SER A 1 104 ? 15.227 7.898 -28.113 1.00 79.81 104 SER A CA 1
ATOM 804 C C . SER A 1 104 ? 14.496 8.516 -26.924 1.00 79.81 104 SER A C 1
ATOM 806 O O . SER A 1 104 ? 13.731 7.841 -26.241 1.00 79.81 104 SER A O 1
ATOM 808 N N . GLY A 1 105 ? 14.726 9.802 -26.671 1.00 72.25 105 GLY A N 1
ATOM 809 C CA . GLY A 1 105 ? 14.038 10.525 -25.602 1.00 72.25 105 GLY A CA 1
ATOM 810 C C . GLY A 1 105 ? 14.615 10.296 -24.206 1.00 72.25 105 GLY A C 1
ATOM 811 O O . GLY A 1 105 ? 13.948 10.610 -23.226 1.00 72.25 105 GLY A O 1
ATOM 812 N N . VAL A 1 106 ? 15.852 9.798 -24.091 1.00 74.19 106 VAL A N 1
ATOM 813 C CA . VAL A 1 106 ? 16.551 9.789 -22.799 1.00 74.19 106 VAL A CA 1
ATOM 814 C C . VAL A 1 106 ? 16.912 11.224 -22.393 1.00 74.19 106 VAL A C 1
ATOM 816 O O . VAL A 1 106 ? 17.455 11.998 -23.186 1.00 74.19 106 VAL A O 1
ATOM 819 N N . SER A 1 107 ? 16.578 11.600 -21.158 1.00 74.06 107 SER A N 1
ATOM 820 C CA . SER A 1 107 ? 16.841 12.935 -20.596 1.00 74.06 107 SER A CA 1
ATOM 821 C C . SER A 1 107 ? 18.282 13.117 -20.111 1.00 74.06 107 SER A C 1
ATOM 823 O O . SER A 1 107 ? 18.747 14.239 -19.925 1.00 74.06 107 SER A O 1
ATOM 825 N N . SER A 1 108 ? 18.987 12.010 -19.909 1.00 79.12 108 SER A N 1
ATOM 826 C CA . SER A 1 108 ? 20.332 11.912 -19.339 1.00 79.12 108 SER A CA 1
ATOM 827 C C . SER A 1 108 ? 21.031 10.692 -19.942 1.00 79.12 108 SER A C 1
ATOM 829 O O . SER A 1 108 ? 20.377 9.819 -20.514 1.00 79.12 108 SER A O 1
ATOM 831 N N . ALA A 1 109 ? 22.363 10.670 -19.891 1.00 81.50 109 ALA A N 1
ATOM 832 C CA . ALA A 1 109 ? 23.124 9.584 -20.493 1.00 81.50 109 ALA A CA 1
ATOM 833 C C . ALA A 1 109 ? 22.824 8.254 -19.776 1.00 81.50 109 ALA A C 1
ATOM 835 O O . ALA A 1 109 ? 22.781 8.209 -18.549 1.00 81.50 109 ALA A O 1
ATOM 836 N N . ALA A 1 110 ? 22.586 7.187 -20.537 1.00 79.44 110 ALA A N 1
ATOM 837 C CA . ALA A 1 110 ? 22.066 5.926 -20.014 1.00 79.44 110 ALA A CA 1
ATOM 838 C C . ALA A 1 110 ? 22.782 4.721 -20.622 1.00 79.44 110 ALA A C 1
ATOM 840 O O . ALA A 1 110 ? 22.950 4.650 -21.843 1.00 79.44 110 ALA A O 1
ATOM 841 N N . THR A 1 111 ? 23.173 3.769 -19.778 1.00 83.12 111 THR A N 1
ATOM 842 C CA . THR A 1 111 ? 23.754 2.494 -20.208 1.00 83.12 111 THR A CA 1
ATOM 843 C C . THR A 1 111 ? 22.656 1.431 -20.149 1.00 83.12 111 THR A C 1
ATOM 845 O O . THR A 1 111 ? 22.174 1.101 -19.063 1.00 83.12 111 THR A O 1
ATOM 848 N N . PRO A 1 112 ? 22.198 0.905 -21.294 1.00 78.94 112 PRO A N 1
ATOM 849 C CA . PRO A 1 112 ? 21.135 -0.083 -21.298 1.00 78.94 112 PRO A CA 1
ATOM 850 C C . PRO A 1 112 ? 21.614 -1.419 -20.740 1.00 78.94 112 PRO A C 1
ATOM 852 O O . PRO A 1 112 ? 22.722 -1.874 -21.019 1.00 78.94 112 PRO A O 1
ATOM 855 N N . THR A 1 113 ? 20.734 -2.079 -20.001 1.00 76.94 113 THR A N 1
ATOM 856 C CA . THR A 1 113 ? 20.930 -3.430 -19.472 1.00 76.94 113 THR A CA 1
ATOM 857 C C . THR A 1 113 ? 19.750 -4.305 -19.867 1.00 76.94 113 THR A C 1
ATOM 859 O O . THR A 1 113 ? 18.670 -3.813 -20.187 1.00 76.94 113 THR A O 1
ATOM 862 N N . THR A 1 114 ? 19.938 -5.617 -19.876 1.00 76.06 114 THR A N 1
ATOM 863 C CA . THR A 1 114 ? 18.900 -6.555 -20.311 1.00 76.06 114 THR A CA 1
ATOM 864 C C . THR A 1 114 ? 18.643 -7.617 -19.257 1.00 76.06 114 THR A C 1
ATOM 866 O O . THR A 1 114 ? 19.534 -7.951 -18.476 1.00 76.06 114 THR A O 1
ATOM 869 N N . ASN A 1 115 ? 17.430 -8.165 -19.249 1.00 71.00 115 ASN A N 1
ATOM 870 C CA . ASN A 1 115 ? 17.110 -9.395 -18.540 1.00 71.00 115 ASN A CA 1
ATOM 871 C C . ASN A 1 115 ? 16.488 -10.398 -19.532 1.00 71.00 115 ASN A C 1
ATOM 873 O O . ASN A 1 115 ? 15.386 -10.130 -20.010 1.00 71.00 115 ASN A O 1
ATOM 877 N N . PRO A 1 116 ? 17.159 -11.522 -19.858 1.00 74.75 116 PRO A N 1
ATOM 878 C CA . PRO A 1 116 ? 18.463 -11.967 -19.347 1.00 74.75 116 PRO A CA 1
ATOM 879 C C . PRO A 1 116 ? 19.621 -11.014 -19.724 1.00 74.75 116 PRO A C 1
ATOM 881 O O . PRO A 1 116 ? 19.489 -10.239 -20.674 1.00 74.75 116 PRO A O 1
ATOM 884 N N . PRO A 1 117 ? 20.739 -10.994 -18.971 1.00 77.31 117 PRO A N 1
ATOM 885 C CA . PRO A 1 117 ? 21.872 -10.109 -19.263 1.00 77.31 117 PRO A CA 1
ATOM 886 C C . PRO A 1 117 ? 22.509 -10.425 -20.627 1.00 77.31 117 PRO A C 1
ATOM 888 O O . PRO A 1 117 ? 22.381 -11.535 -21.134 1.00 77.31 117 PRO A O 1
ATOM 891 N N . GLU A 1 118 ? 23.227 -9.454 -21.205 1.00 80.94 118 GLU A N 1
ATOM 892 C CA . GLU A 1 118 ? 23.987 -9.590 -22.465 1.00 80.94 118 GLU A CA 1
ATOM 893 C C . GLU A 1 118 ? 23.146 -9.817 -23.745 1.00 80.94 118 GLU A C 1
ATOM 895 O O . GLU A 1 118 ? 23.625 -10.408 -24.719 1.00 80.94 118 GLU A O 1
ATOM 900 N N . CYS A 1 119 ? 21.908 -9.317 -23.800 1.00 83.25 119 CYS A N 1
ATOM 901 C CA . CYS A 1 119 ? 21.026 -9.492 -24.965 1.00 83.25 119 CYS A CA 1
ATOM 902 C C . CYS A 1 119 ? 21.190 -8.448 -26.071 1.00 83.25 119 CYS A C 1
ATOM 904 O O . CYS A 1 119 ? 20.713 -8.656 -27.188 1.00 83.25 119 CYS A O 1
ATOM 906 N N . ILE A 1 120 ? 21.876 -7.338 -25.800 1.00 86.00 120 ILE A N 1
ATOM 907 C CA . ILE A 1 120 ? 22.165 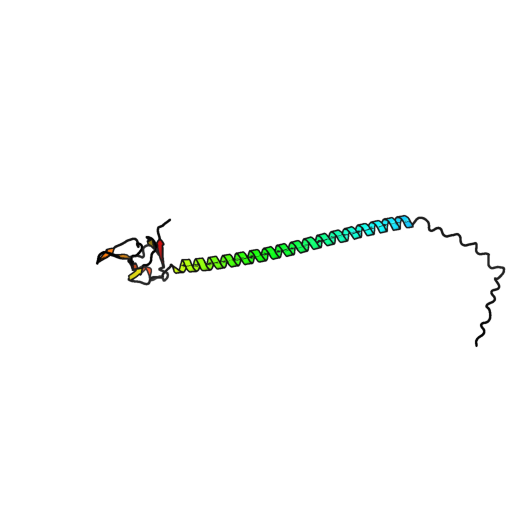-6.324 -26.815 1.00 86.00 120 ILE A CA 1
ATOM 908 C C . ILE A 1 120 ? 23.338 -6.804 -27.670 1.00 86.00 120 ILE A C 1
ATOM 910 O O . ILE A 1 120 ? 24.451 -6.992 -27.187 1.00 86.00 120 ILE A O 1
ATOM 914 N N . SER A 1 121 ? 23.087 -7.003 -28.962 1.00 88.19 121 SER A N 1
ATOM 915 C CA . SER A 1 121 ? 24.107 -7.395 -29.935 1.00 88.19 121 SER A CA 1
ATOM 916 C C . SER A 1 121 ? 24.950 -6.202 -30.378 1.00 88.19 121 SER A C 1
ATOM 918 O O . SER A 1 121 ? 26.168 -6.309 -30.510 1.00 88.19 121 SER A O 1
ATOM 920 N N . SER A 1 122 ? 24.315 -5.066 -30.661 1.00 90.12 122 SER A N 1
ATOM 921 C CA . SER A 1 122 ? 24.986 -3.853 -31.133 1.00 90.12 122 SER A CA 1
ATOM 922 C C . SER A 1 122 ? 24.082 -2.643 -30.963 1.00 90.12 122 SER A C 1
ATOM 924 O O . SER A 1 122 ? 22.857 -2.773 -31.005 1.00 90.12 122 SER A O 1
ATOM 926 N N . MET A 1 123 ? 24.692 -1.464 -30.836 1.00 91.38 123 MET A N 1
ATOM 927 C CA . MET A 1 123 ? 23.974 -0.195 -30.812 1.00 91.38 123 MET A CA 1
ATOM 928 C C . MET A 1 123 ? 24.625 0.825 -31.735 1.00 91.38 123 MET A C 1
ATOM 930 O O . MET A 1 123 ? 25.851 0.910 -31.779 1.00 91.38 123 MET A O 1
ATOM 934 N N . PHE A 1 124 ? 23.811 1.601 -32.450 1.00 92.88 124 PHE A N 1
ATOM 935 C CA . PHE A 1 124 ? 24.269 2.603 -33.407 1.00 92.88 124 PHE A CA 1
ATOM 936 C C . PHE A 1 124 ? 23.548 3.931 -33.224 1.00 92.88 124 PHE A C 1
ATOM 938 O O . PHE A 1 124 ? 22.323 3.985 -33.183 1.00 92.88 124 PHE A O 1
ATOM 945 N N . GLU A 1 125 ? 24.311 5.013 -33.201 1.00 92.25 125 GLU A N 1
ATOM 946 C CA . GLU A 1 125 ? 23.804 6.380 -33.149 1.00 92.25 125 GLU A CA 1
ATOM 947 C C . GLU A 1 125 ? 24.129 7.102 -34.457 1.00 92.25 125 GLU A C 1
ATOM 949 O O . GLU A 1 125 ? 25.211 6.924 -35.020 1.00 92.25 125 GLU A O 1
ATOM 954 N N . TYR A 1 126 ? 23.207 7.922 -34.958 1.00 89.75 126 TYR A N 1
ATOM 955 C CA . TYR A 1 126 ? 23.465 8.731 -36.146 1.00 89.75 126 TYR A CA 1
ATOM 956 C C . TYR A 1 126 ? 24.184 10.030 -35.772 1.00 89.75 126 TYR A C 1
ATOM 958 O O . TYR A 1 126 ? 23.597 10.919 -35.155 1.00 89.75 126 TYR A O 1
ATOM 966 N N . ARG A 1 127 ? 25.447 10.161 -36.187 1.00 88.06 127 ARG A N 1
ATOM 967 C CA . ARG A 1 127 ? 26.301 11.327 -35.933 1.00 88.06 127 ARG A CA 1
ATOM 968 C C . ARG A 1 127 ? 26.964 11.788 -37.225 1.00 88.06 127 ARG A C 1
ATOM 970 O O . ARG A 1 127 ? 27.557 10.995 -37.952 1.00 88.06 127 ARG A O 1
ATOM 977 N N . ASN A 1 128 ? 26.899 13.090 -37.506 1.00 88.62 128 ASN A N 1
ATOM 978 C CA . ASN A 1 128 ? 27.639 13.732 -38.603 1.00 88.62 128 ASN A CA 1
ATOM 979 C C . ASN A 1 128 ? 27.501 13.031 -39.973 1.00 88.62 128 ASN A C 1
ATOM 981 O O . ASN A 1 128 ? 28.481 12.877 -40.700 1.00 88.62 128 ASN A O 1
ATOM 985 N N . GLY A 1 129 ? 26.292 12.588 -40.331 1.00 90.19 129 GLY A N 1
ATOM 986 C CA . GLY A 1 129 ? 26.030 11.982 -41.642 1.00 90.19 129 GLY A CA 1
ATOM 987 C C . GLY A 1 129 ? 26.220 10.462 -41.724 1.00 90.19 129 GLY A C 1
ATOM 988 O O . GLY A 1 129 ? 26.065 9.900 -42.806 1.00 90.19 129 GLY A O 1
ATOM 989 N N . LYS A 1 130 ? 26.568 9.784 -40.623 1.00 92.50 130 LYS A N 1
ATOM 990 C CA . LYS A 1 130 ? 26.801 8.330 -40.591 1.00 92.50 130 LYS A CA 1
ATOM 991 C C . LYS A 1 130 ? 26.348 7.708 -39.269 1.00 92.50 130 LYS A C 1
ATOM 993 O O . LYS A 1 130 ? 26.180 8.402 -38.273 1.00 92.50 130 LYS A O 1
ATOM 998 N N . TYR A 1 131 ? 26.185 6.389 -39.261 1.00 92.31 131 TYR A N 1
ATOM 999 C CA . TYR A 1 131 ? 25.979 5.627 -38.031 1.00 92.31 131 TYR A CA 1
ATOM 1000 C C . TYR A 1 131 ? 27.318 5.260 -37.390 1.00 92.31 131 TYR A C 1
ATOM 1002 O O . TYR A 1 131 ? 28.218 4.760 -38.066 1.00 92.31 131 TYR A O 1
ATOM 1010 N N . GLU A 1 132 ? 27.438 5.493 -36.087 1.00 93.25 132 GLU A N 1
ATOM 1011 C CA . GLU A 1 132 ? 28.591 5.116 -35.269 1.00 93.25 132 GLU A CA 1
ATOM 1012 C C . GLU A 1 132 ? 28.149 4.143 -34.176 1.00 93.25 132 GLU A C 1
ATOM 1014 O O . GLU A 1 132 ? 27.083 4.316 -33.586 1.00 93.25 132 GLU A O 1
ATOM 1019 N N . GLN A 1 133 ? 28.955 3.110 -33.917 1.00 93.19 133 GLN A N 1
ATOM 1020 C CA . GLN A 1 133 ? 28.666 2.161 -32.848 1.00 93.19 133 GLN A CA 1
ATOM 1021 C C . GLN A 1 133 ? 28.855 2.838 -31.487 1.00 93.19 133 GLN A C 1
ATOM 1023 O O . GLN A 1 133 ? 29.864 3.507 -31.256 1.00 93.19 133 GLN A O 1
ATOM 1028 N N . VAL A 1 134 ? 27.898 2.643 -30.585 1.00 91.44 134 VAL A N 1
ATOM 1029 C CA . VAL A 1 134 ? 27.896 3.232 -29.241 1.00 91.44 134 VAL A CA 1
ATOM 1030 C C . VAL A 1 134 ? 27.611 2.172 -28.178 1.00 91.44 134 VAL A C 1
ATOM 1032 O O . VAL A 1 134 ? 27.112 1.093 -28.483 1.00 91.44 134 VAL A O 1
ATOM 1035 N N . PHE A 1 135 ? 27.933 2.483 -26.922 1.00 87.25 135 PHE A N 1
ATOM 1036 C CA . PHE A 1 135 ? 27.639 1.635 -25.753 1.00 87.25 135 PHE A CA 1
ATOM 1037 C C . PHE A 1 135 ? 26.744 2.333 -24.719 1.00 87.25 135 PHE A C 1
ATOM 1039 O O . PHE A 1 135 ? 26.283 1.706 -23.774 1.00 87.25 135 PHE A O 1
ATOM 1046 N N . GLN A 1 136 ? 26.476 3.623 -24.919 1.00 86.06 136 GLN A N 1
ATOM 1047 C CA . GLN A 1 136 ? 25.675 4.462 -24.040 1.00 86.06 136 GLN A CA 1
ATOM 1048 C C . GLN A 1 136 ? 24.768 5.339 -24.903 1.00 86.06 136 GLN A C 1
ATOM 1050 O O . GLN A 1 136 ? 25.189 5.822 -25.956 1.00 86.06 136 GLN A O 1
ATOM 1055 N N . ILE A 1 137 ? 23.536 5.549 -24.454 1.00 84.38 137 ILE A N 1
ATOM 1056 C CA . ILE A 1 137 ? 22.573 6.445 -25.090 1.00 84.38 137 ILE A CA 1
ATOM 1057 C C . ILE A 1 137 ? 22.792 7.835 -24.504 1.00 84.38 137 ILE A C 1
ATOM 1059 O O . ILE A 1 137 ? 22.682 8.019 -23.294 1.00 84.38 137 ILE A O 1
ATOM 1063 N N . THR A 1 138 ? 23.128 8.814 -25.338 1.00 83.06 138 THR A N 1
ATOM 1064 C CA . THR A 1 138 ? 23.276 10.209 -24.908 1.00 83.06 138 THR A CA 1
ATOM 1065 C C . THR A 1 138 ? 21.949 10.959 -25.041 1.00 83.06 138 THR A C 1
ATOM 1067 O O . THR A 1 138 ? 21.122 10.618 -25.895 1.00 83.06 138 THR A O 1
ATOM 1070 N N . PRO A 1 139 ? 21.722 12.015 -24.237 1.00 83.12 139 PRO A N 1
ATOM 1071 C CA . PRO A 1 139 ? 20.548 12.862 -24.397 1.00 83.12 139 PRO A CA 1
ATOM 1072 C C . PRO A 1 139 ? 20.451 13.409 -25.814 1.00 83.12 139 PRO A C 1
ATOM 1074 O O . PRO A 1 139 ? 21.469 13.651 -26.465 1.00 83.12 139 PRO A O 1
ATOM 1077 N N . THR A 1 140 ? 19.225 13.674 -26.261 1.00 81.19 140 THR A N 1
ATOM 1078 C CA . THR A 1 140 ? 18.895 14.298 -27.560 1.00 81.19 140 THR A CA 1
ATOM 1079 C C . THR A 1 140 ? 19.170 13.459 -28.813 1.00 81.19 140 THR A C 1
ATOM 1081 O O . THR A 1 140 ? 18.790 13.884 -29.903 1.00 81.19 140 THR A O 1
ATOM 1084 N N . HIS A 1 141 ? 19.736 12.257 -28.679 1.00 82.75 141 HIS A N 1
ATOM 1085 C CA . HIS A 1 141 ? 20.019 11.369 -29.806 1.00 82.75 141 HIS A CA 1
ATOM 1086 C C . HIS A 1 141 ? 19.146 10.108 -29.758 1.00 82.75 141 HIS A C 1
ATOM 1088 O O . HIS A 1 141 ? 18.696 9.661 -28.702 1.00 82.75 141 HIS A O 1
ATOM 1094 N N . GLY A 1 142 ? 18.851 9.559 -30.935 1.00 86.50 142 GLY A N 1
ATOM 1095 C CA . GLY A 1 142 ? 18.223 8.250 -31.087 1.00 86.50 142 GLY A CA 1
ATOM 1096 C C . GLY A 1 142 ? 19.282 7.190 -31.365 1.00 86.50 142 GLY A C 1
ATOM 1097 O O . GLY A 1 142 ? 20.169 7.405 -32.193 1.00 86.50 142 GLY A O 1
ATOM 1098 N N . VAL A 1 143 ? 19.175 6.050 -30.691 1.00 90.19 143 VAL A N 1
ATOM 1099 C CA . VAL A 1 143 ? 20.077 4.911 -30.832 1.00 90.19 143 VAL A CA 1
ATOM 1100 C C . VAL A 1 143 ? 19.286 3.711 -31.335 1.00 90.19 143 VAL A C 1
ATOM 1102 O O . VAL A 1 143 ? 18.266 3.329 -30.762 1.00 90.19 143 VAL A O 1
ATOM 1105 N N . TRP A 1 144 ? 19.765 3.111 -32.419 1.00 91.19 144 TRP A N 1
ATOM 1106 C CA . TRP A 1 144 ? 19.292 1.822 -32.900 1.00 91.19 144 TRP A CA 1
ATOM 1107 C C . TRP A 1 144 ? 19.955 0.713 -32.110 1.00 91.19 144 TRP A C 1
ATOM 1109 O O . TRP A 1 144 ? 21.178 0.627 -32.089 1.00 91.19 144 TRP A O 1
ATOM 1119 N N . VAL A 1 145 ? 19.155 -0.154 -31.507 1.00 88.75 145 VAL A N 1
ATOM 1120 C CA . VAL A 1 145 ? 19.614 -1.285 -30.704 1.00 88.75 145 VAL A CA 1
ATOM 1121 C C . VAL A 1 145 ? 19.165 -2.571 -31.379 1.00 88.75 145 VAL A C 1
ATOM 1123 O O . VAL A 1 145 ? 17.992 -2.722 -31.724 1.00 88.75 145 VAL A O 1
ATOM 1126 N N . LYS A 1 146 ? 20.108 -3.492 -31.585 1.00 87.62 146 LYS A N 1
ATOM 1127 C CA . LYS A 1 146 ? 19.829 -4.842 -32.074 1.00 87.62 146 LYS A CA 1
ATOM 1128 C C . LYS A 1 146 ? 19.839 -5.821 -30.911 1.00 87.62 146 LYS A C 1
ATOM 1130 O O . LYS A 1 146 ? 20.832 -5.878 -30.181 1.00 87.62 146 LYS A O 1
ATOM 1135 N N . ILE A 1 147 ? 18.778 -6.605 -30.777 1.00 84.62 147 ILE A N 1
ATOM 1136 C CA . ILE A 1 147 ? 18.680 -7.691 -29.795 1.00 84.62 147 ILE A CA 1
ATOM 1137 C C . ILE A 1 147 ? 19.128 -9.008 -30.445 1.00 84.62 147 ILE A C 1
ATOM 1139 O O . ILE A 1 147 ? 19.065 -9.146 -31.664 1.00 84.62 147 ILE A O 1
ATOM 1143 N N . LYS A 1 148 ? 19.690 -9.922 -29.649 1.00 83.25 148 LYS A N 1
ATOM 1144 C CA . LYS A 1 148 ? 20.032 -11.281 -30.089 1.00 83.25 148 LYS A CA 1
ATOM 1145 C C . LYS A 1 148 ? 18.771 -12.146 -30.146 1.00 83.25 148 LYS A C 1
ATOM 1147 O O . LYS A 1 148 ? 18.019 -12.173 -29.174 1.00 83.25 148 LYS A O 1
ATOM 1152 N N . ASP A 1 149 ? 18.628 -12.928 -31.209 1.00 75.44 149 ASP A N 1
ATOM 1153 C CA . ASP A 1 149 ? 17.506 -13.845 -31.442 1.00 75.44 149 ASP A CA 1
ATOM 1154 C C . ASP A 1 149 ? 17.291 -14.797 -30.240 1.00 75.44 149 ASP A C 1
ATOM 1156 O O . ASP A 1 149 ? 16.171 -14.975 -29.765 1.00 75.44 149 ASP A O 1
ATOM 1160 N N . GLU A 1 150 ? 18.384 -15.308 -29.655 1.00 73.69 150 GLU A N 1
ATOM 1161 C CA . GLU A 1 150 ? 18.405 -16.209 -28.484 1.00 73.69 150 GLU A CA 1
ATOM 1162 C C . GLU A 1 150 ? 17.710 -15.629 -27.235 1.00 73.69 150 GLU A C 1
ATOM 1164 O O . GLU A 1 150 ? 17.272 -16.369 -26.355 1.00 73.69 150 GLU A O 1
ATOM 1169 N N . CYS A 1 151 ? 17.582 -14.303 -27.149 1.00 71.38 151 CYS A N 1
ATOM 1170 C CA . CYS A 1 151 ? 16.924 -13.624 -26.034 1.00 71.38 151 CYS A CA 1
ATOM 1171 C C . CYS A 1 151 ? 15.404 -13.495 -26.196 1.00 71.38 151 CYS A C 1
ATOM 1173 O O . CYS A 1 151 ? 14.737 -12.993 -25.293 1.00 71.38 151 CYS A 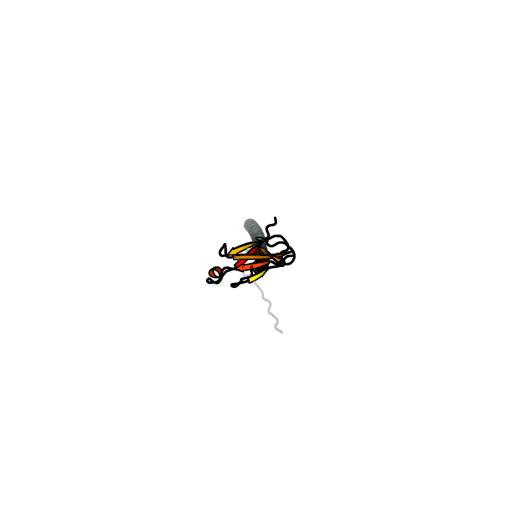O 1
ATOM 1175 N N . THR A 1 152 ? 14.849 -13.940 -27.326 1.00 61.81 152 THR A N 1
ATOM 1176 C CA . THR A 1 152 ? 13.417 -13.804 -27.645 1.00 61.81 152 THR A CA 1
ATOM 1177 C C . THR A 1 152 ? 12.634 -15.109 -27.520 1.00 61.81 152 THR A C 1
ATOM 1179 O O . THR A 1 152 ? 11.408 -15.084 -27.433 1.00 61.81 152 THR A O 1
ATOM 1182 N N . GLU A 1 153 ? 13.323 -16.249 -27.418 1.00 53.88 153 GLU A N 1
ATOM 1183 C CA . GLU A 1 153 ? 12.6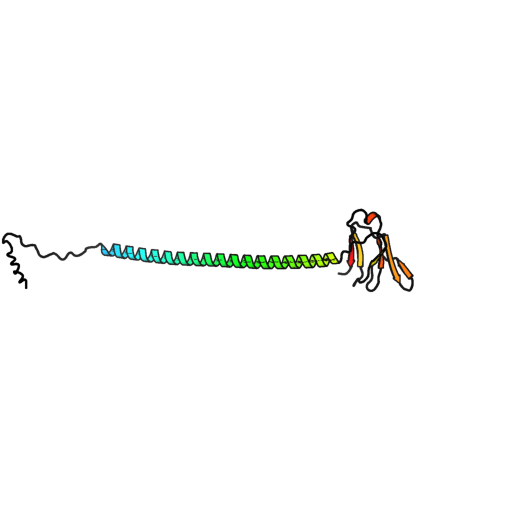90 -17.576 -27.429 1.00 53.88 153 GLU A CA 1
ATOM 1184 C C . GLU A 1 153 ? 12.021 -17.970 -26.097 1.00 53.88 153 GLU A C 1
ATOM 1186 O O . GLU A 1 153 ? 11.182 -18.866 -26.084 1.00 53.88 153 GLU A O 1
ATOM 1191 N N . ASN A 1 154 ? 12.312 -17.270 -24.990 1.00 51.50 154 ASN A N 1
ATOM 1192 C CA . ASN A 1 154 ? 11.731 -17.542 -23.663 1.00 51.50 154 ASN A CA 1
ATOM 1193 C C . ASN A 1 154 ? 10.792 -16.438 -23.133 1.00 51.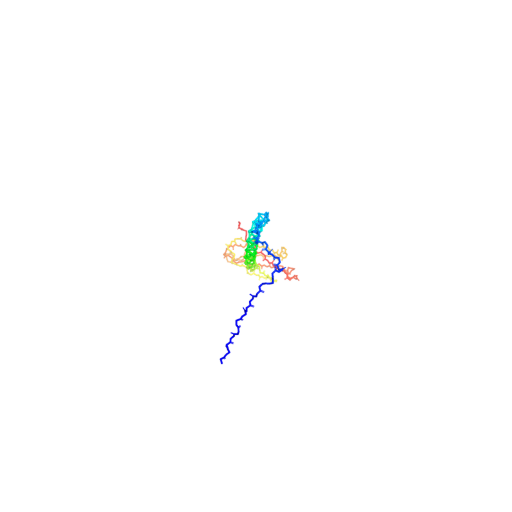50 154 ASN A C 1
ATOM 1195 O O . ASN A 1 154 ? 10.548 -16.364 -21.934 1.00 51.50 154 ASN A O 1
ATOM 1199 N N . GLY A 1 155 ? 10.235 -15.598 -24.010 1.00 51.44 155 GLY A N 1
ATOM 1200 C CA . GLY A 1 155 ? 9.022 -14.812 -23.725 1.00 51.44 155 GLY A CA 1
ATOM 1201 C C . GLY A 1 155 ? 9.156 -13.539 -22.879 1.00 51.44 155 GLY A C 1
ATOM 1202 O O . GLY A 1 155 ? 8.319 -12.658 -23.037 1.00 51.44 155 GLY A O 1
ATOM 1203 N N . ASP A 1 156 ? 10.213 -13.372 -22.081 1.00 50.19 156 ASP A N 1
ATOM 1204 C CA . ASP A 1 156 ? 10.270 -12.289 -21.080 1.00 50.19 156 ASP A CA 1
ATOM 1205 C C . ASP A 1 156 ? 11.483 -11.349 -21.258 1.00 50.19 156 ASP A C 1
ATOM 1207 O O . ASP A 1 156 ? 12.045 -10.843 -20.286 1.00 50.19 156 ASP A O 1
ATOM 1211 N N . GLY A 1 157 ? 11.929 -11.132 -22.501 1.00 52.53 157 GLY A N 1
ATOM 1212 C CA . GLY A 1 157 ? 13.081 -10.285 -22.839 1.00 52.53 157 GLY A CA 1
ATOM 1213 C C . GLY A 1 157 ? 12.818 -8.795 -22.601 1.00 52.53 157 GLY A C 1
ATOM 1214 O O . GLY A 1 157 ? 12.579 -8.033 -23.539 1.00 52.53 157 GLY A O 1
ATOM 1215 N N . TYR A 1 158 ? 12.847 -8.364 -21.342 1.00 55.78 158 TYR A N 1
ATOM 1216 C CA . TYR A 1 158 ? 12.753 -6.954 -20.974 1.00 55.78 158 TYR A CA 1
ATOM 1217 C C . TYR A 1 158 ? 14.142 -6.306 -21.020 1.00 55.78 158 TYR A C 1
ATOM 1219 O O . TYR A 1 158 ? 15.120 -6.823 -20.470 1.00 55.78 158 TYR A O 1
ATOM 1227 N N . VAL A 1 159 ? 14.231 -5.142 -21.663 1.00 57.28 159 VAL A N 1
ATOM 1228 C CA . VAL A 1 159 ? 15.434 -4.301 -21.651 1.00 57.28 159 VAL A CA 1
ATOM 1229 C C . VAL A 1 159 ? 15.196 -3.141 -20.692 1.00 57.28 159 VAL A C 1
ATOM 1231 O O . VAL A 1 159 ? 14.298 -2.327 -20.902 1.00 57.28 159 VAL A O 1
ATOM 1234 N N . TRP A 1 160 ? 16.003 -3.074 -19.634 1.00 58.59 160 TRP A N 1
ATOM 1235 C CA . TRP A 1 160 ? 15.979 -2.003 -18.644 1.00 58.59 160 TRP A CA 1
ATOM 1236 C C . TRP A 1 160 ? 17.029 -0.958 -19.004 1.00 58.59 160 TRP A C 1
ATOM 1238 O O . TRP A 1 160 ? 18.231 -1.233 -19.041 1.00 58.59 160 TRP A O 1
ATOM 1248 N N . PHE A 1 161 ? 16.592 0.270 -19.247 1.00 55.84 161 PHE A N 1
ATOM 1249 C CA . PHE A 1 161 ? 17.500 1.384 -19.491 1.00 55.84 161 PHE A CA 1
ATOM 1250 C C . PHE A 1 161 ? 17.817 2.057 -18.159 1.00 55.84 161 PHE A C 1
ATOM 1252 O O . PHE A 1 161 ? 16.991 2.801 -17.635 1.00 55.84 161 PHE A O 1
ATOM 1259 N N . TYR A 1 162 ? 19.003 1.799 -17.605 1.00 55.06 162 TYR A N 1
ATOM 1260 C CA . TYR A 1 162 ? 19.473 2.565 -16.456 1.00 55.06 162 TYR A CA 1
ATOM 1261 C C . TYR A 1 162 ? 20.089 3.870 -16.947 1.00 55.06 162 TYR A C 1
ATOM 1263 O O . TYR A 1 162 ? 21.003 3.894 -17.772 1.00 55.06 162 TYR A O 1
ATOM 1271 N N . VAL A 1 163 ? 19.563 4.972 -16.436 1.00 52.34 163 VAL A N 1
ATOM 1272 C CA . VAL A 1 163 ? 20.191 6.282 -16.543 1.00 52.34 163 VAL A CA 1
ATOM 1273 C C . VAL A 1 163 ? 21.262 6.344 -15.459 1.00 52.34 163 VAL A C 1
ATOM 1275 O O . VAL A 1 163 ? 20.928 6.407 -14.278 1.00 52.34 163 VAL A O 1
ATOM 1278 N N . ASP A 1 164 ? 22.536 6.334 -15.845 1.00 47.06 164 ASP A N 1
ATOM 1279 C CA . ASP A 1 164 ? 23.618 6.577 -14.893 1.00 47.06 164 ASP A CA 1
ATOM 1280 C C . ASP A 1 164 ? 23.627 8.073 -14.557 1.00 47.06 164 ASP A C 1
ATOM 1282 O O . ASP A 1 164 ? 24.097 8.908 -15.335 1.00 47.06 164 ASP A O 1
ATOM 1286 N N . GLY A 1 165 ? 23.067 8.430 -13.401 1.00 40.16 165 GLY A N 1
ATOM 1287 C CA . GLY A 1 165 ? 23.052 9.811 -12.936 1.00 40.16 165 GLY A CA 1
ATOM 1288 C C . GLY A 1 165 ? 22.433 9.996 -11.554 1.00 40.16 165 GLY A C 1
ATOM 1289 O O . GLY A 1 165 ? 21.253 10.309 -11.483 1.00 40.16 165 GLY A O 1
ATOM 1290 N N . ASN A 1 166 ? 23.288 9.895 -10.525 1.00 36.50 166 ASN A N 1
ATOM 1291 C CA . ASN A 1 166 ? 23.142 10.347 -9.126 1.00 36.50 166 ASN A CA 1
ATOM 1292 C C . ASN A 1 166 ? 21.967 9.824 -8.287 1.00 36.50 166 ASN A C 1
ATOM 1294 O O . ASN A 1 166 ? 20.823 10.276 -8.493 1.00 36.50 166 ASN A O 1
#

Sequence (166 aa):
VYVGKPFMFRPMANSGTVDSPELLTMSSNCSDCEDNLAKCDKSLDSCYNNWDQCNDNLNGCEQEKQNCMNNFSDCKFSLSKCELELEACNSYAITLTDGWHLISGVSSAATPTTNPPECISSMFEYRNGKYEQVFQITPTHGVWVKIKDECTENGDGYVWFYVDGN

Secondary structure (DSSP, 8-state):
---PPP------TTSPPPPP-------S-HHHHHHHHHHHHHHHHHHHHHHHHHHHHHHHHHHHHHHHHHHHHHHHHHHHHHHHHHHHHHTT-EE--SEEEEE---SS-EEEEEESTT-EEEEEEEETTEEEE-SSBPTT--EEEEEPGGGTTTS--EEEEEE---

Foldseek 3Di:
DDDDDDDDDDDDPPPDDDPDPDPPPPDDPVVVVVVVVVVVVVVVVVVVVVVVVVVVVVVVVVVVVVVVVVVVVVVVVVVVVVVVVVVVVCVQKDDDAAFKDKDADDPAKWAKAKVVGPFWPWKWWDDDNDTDTDRIDGHPTIMITGGDNVLHPPPDIIMDIGHPDD

Radius of gyration: 51.72 Å; chains: 1; bounding box: 116×32×127 Å